Protein AF-A0A658NI43-F1 (afdb_monomer)

Foldseek 3Di:
DQPPDPVPWDKDWDADDLGTPDIDRDPDPVSVVQVNCCVHFNWDKDKDWDADDPDPDRIDIDIDPDTDGPVCPVVVVVD

Nearest PDB structures (foldseek):
  8t6x-assembly1_A  TM=3.602E-01  e=9.445E+00  Streptococcus pyogenes
  9c76-assembly1_A  TM=2.691E-01  e=6.071E+00  Homo sapiens

Mean predicted aligned error: 5.59 Å

Sequence (79 aa):
TCIICPTGCEIEAEYEGMELISLTGNICPKGKAYVTQELLDPRRTIATSVTVRGGTMHLVRVRLTSPIPRDRIFDVMKE

Solvent-accessible surface area (backbone atoms only — not comparable to full-atom values): 4993 Å² total; per-residue (Å²): 98,34,82,90,50,94,82,44,43,60,48,54,71,45,66,59,96,86,44,79,76,46,76,44,61,60,90,46,73,67,41,48,55,48,52,54,36,58,74,69,60,40,62,45,69,57,70,53,72,46,77,42,87,93,49,100,48,63,62,47,84,47,62,58,95,59,66,40,51,58,86,52,50,68,62,64,73,70,111

Radius of gyration: 17.58 Å; Cα contacts (8 Å, |Δi|>4): 101; chains: 1; bounding box: 42×16×48 Å

pLDDT: mean 89.63, std 3.51, range [71.75, 94.06]

Secondary structure (DSSP, 8-state):
---SSTT----EEEEETTEEEEEES-SSHHHHHHHHHHHHS-EE--EEEEE-SSSSSSEEEEE-SS-EEGGGHHHHTT-

Structure (mmCIF, N/CA/C/O backbone):
data_AF-A0A658NI43-F1
#
_entry.id   AF-A0A658NI43-F1
#
loop_
_atom_site.group_PDB
_atom_site.id
_atom_site.type_symbol
_atom_site.label_atom_id
_atom_site.label_alt_id
_atom_site.label_comp_id
_atom_site.label_asym_id
_atom_site.label_entity_id
_atom_site.label_seq_id
_atom_site.pdbx_PDB_ins_code
_atom_site.Cartn_x
_atom_site.Cartn_y
_atom_site.Cartn_z
_atom_site.occupancy
_atom_site.B_iso_or_equiv
_atom_site.auth_seq_id
_atom_site.auth_comp_id
_atom_site.auth_asym_id
_atom_site.auth_atom_id
_atom_site.pdbx_PDB_model_num
ATOM 1 N N . THR A 1 1 ? -5.492 -7.111 10.023 1.00 84.56 1 THR A N 1
ATOM 2 C CA . THR A 1 1 ? -4.168 -7.441 10.603 1.00 84.56 1 THR A CA 1
ATOM 3 C C . THR A 1 1 ? -3.099 -6.485 10.114 1.00 84.56 1 THR A C 1
ATOM 5 O O . THR A 1 1 ? -2.987 -6.256 8.913 1.00 84.56 1 THR A O 1
ATOM 8 N N . CYS A 1 2 ? -2.329 -5.900 11.031 1.00 88.00 2 CYS A N 1
ATOM 9 C CA . CYS A 1 2 ? -1.191 -5.038 10.710 1.00 88.00 2 CYS A CA 1
ATOM 10 C C . CYS A 1 2 ? 0.014 -5.876 10.269 1.00 88.00 2 CYS A C 1
ATOM 12 O O . CYS A 1 2 ? 0.434 -6.757 11.009 1.00 88.00 2 CYS A O 1
ATOM 14 N N . ILE A 1 3 ? 0.610 -5.571 9.112 1.00 89.25 3 ILE A N 1
ATOM 15 C CA . ILE A 1 3 ? 1.782 -6.303 8.584 1.00 89.25 3 ILE A CA 1
ATOM 16 C C . ILE A 1 3 ? 3.097 -5.513 8.685 1.00 89.25 3 ILE A C 1
ATOM 18 O O . ILE A 1 3 ? 4.120 -5.931 8.154 1.00 89.25 3 ILE A O 1
ATOM 22 N N . ILE A 1 4 ? 3.085 -4.349 9.344 1.00 88.44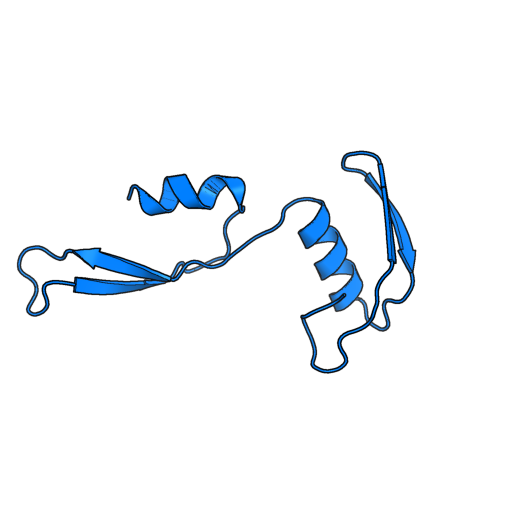 4 I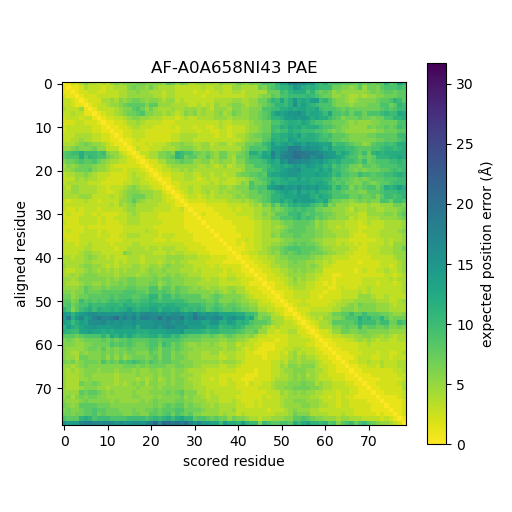LE A N 1
ATOM 23 C CA . ILE A 1 4 ? 4.264 -3.468 9.427 1.00 88.44 4 ILE A CA 1
ATOM 24 C C . ILE A 1 4 ? 5.349 -4.017 10.362 1.00 88.44 4 ILE A C 1
ATOM 26 O O . ILE A 1 4 ? 6.525 -3.698 10.192 1.00 88.44 4 ILE A O 1
ATOM 30 N N . CYS A 1 5 ? 4.980 -4.799 11.375 1.00 87.38 5 CYS A N 1
ATOM 31 C CA . CYS A 1 5 ? 5.913 -5.306 12.376 1.00 87.38 5 CYS A CA 1
ATOM 32 C C . CYS A 1 5 ? 5.678 -6.799 12.645 1.00 87.38 5 CYS A C 1
ATOM 34 O O . CYS A 1 5 ? 4.562 -7.282 12.443 1.00 87.38 5 CYS A O 1
ATOM 36 N N . PRO A 1 6 ? 6.693 -7.523 13.151 1.00 87.12 6 PRO A N 1
ATOM 37 C CA . PRO A 1 6 ? 6.582 -8.954 13.444 1.00 87.12 6 PRO A CA 1
ATOM 38 C C . PRO A 1 6 ? 5.508 -9.291 14.486 1.00 87.12 6 PRO A C 1
ATOM 40 O O . PRO A 1 6 ? 5.042 -10.420 14.523 1.00 87.12 6 PRO A O 1
ATOM 43 N N . THR A 1 7 ? 5.093 -8.327 15.316 1.00 89.38 7 THR A N 1
ATOM 44 C CA . THR A 1 7 ? 4.006 -8.512 16.290 1.00 89.38 7 THR A CA 1
ATOM 45 C C . THR A 1 7 ? 2.660 -8.781 15.621 1.00 89.38 7 THR A C 1
ATOM 47 O O . THR A 1 7 ? 1.834 -9.465 16.206 1.00 89.38 7 THR A O 1
AT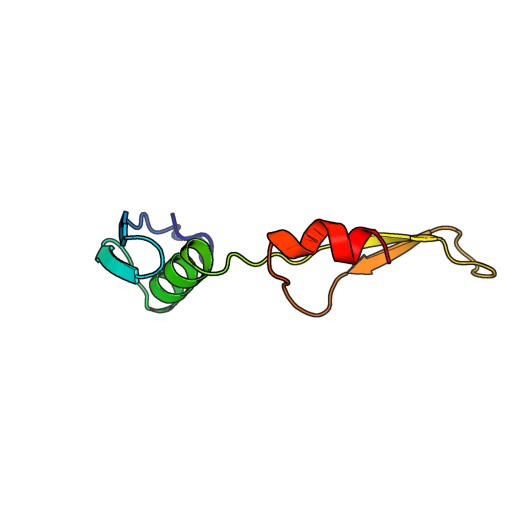OM 50 N N . GLY A 1 8 ? 2.421 -8.244 14.419 1.00 86.06 8 GLY A N 1
ATOM 51 C CA . GLY A 1 8 ? 1.244 -8.622 13.640 1.00 86.06 8 GLY A CA 1
ATOM 52 C C . GLY A 1 8 ? -0.104 -8.293 14.290 1.00 86.06 8 GLY A C 1
ATOM 53 O O . GLY A 1 8 ? -0.991 -9.133 14.265 1.00 86.06 8 GLY A O 1
ATOM 54 N N . CYS A 1 9 ? -0.261 -7.107 14.895 1.00 89.38 9 CYS A N 1
ATOM 55 C CA . CYS A 1 9 ? -1.465 -6.757 15.667 1.00 89.38 9 CYS A CA 1
ATOM 56 C C . CYS A 1 9 ? -2.759 -7.037 14.879 1.00 89.38 9 CYS A C 1
ATOM 58 O O . CYS A 1 9 ? -2.910 -6.578 13.735 1.00 89.38 9 CYS A O 1
ATOM 60 N N . GLU A 1 10 ? -3.705 -7.734 15.502 1.00 90.75 10 GLU A N 1
ATOM 61 C CA . GLU A 1 10 ? -5.069 -7.846 14.995 1.00 90.75 10 GLU A CA 1
ATOM 62 C C . GLU A 1 10 ? -5.788 -6.526 15.256 1.00 90.75 10 GLU A C 1
ATOM 64 O O . GLU A 1 10 ? -5.810 -6.018 16.372 1.00 90.75 10 GLU A O 1
ATOM 69 N N . ILE A 1 11 ? -6.273 -5.917 14.177 1.00 90.81 11 ILE A N 1
ATOM 70 C CA . ILE A 1 11 ? -6.906 -4.603 14.202 1.00 90.81 11 ILE A CA 1
ATOM 71 C C . ILE A 1 11 ? -8.263 -4.774 13.548 1.00 90.81 11 ILE A C 1
ATOM 73 O O . ILE A 1 11 ? -8.324 -5.218 12.395 1.00 90.81 11 ILE A O 1
ATOM 77 N N . GLU A 1 12 ? -9.301 -4.400 14.282 1.00 91.25 12 GLU A N 1
ATOM 78 C CA . GLU A 1 12 ? -10.662 -4.269 13.783 1.00 91.25 12 GLU A CA 1
ATOM 79 C C . GLU A 1 12 ? -10.907 -2.799 13.437 1.00 91.25 12 GLU A C 1
ATOM 81 O O . GLU A 1 12 ? -10.471 -1.890 14.148 1.00 91.25 12 GLU A O 1
ATOM 86 N N . ALA A 1 13 ? -11.539 -2.561 12.292 1.00 90.12 13 ALA A N 1
ATOM 87 C CA . ALA A 1 13 ? -11.826 -1.224 11.801 1.00 90.12 13 ALA A CA 1
ATOM 88 C C . ALA A 1 13 ? -13.260 -1.168 11.278 1.00 90.12 13 ALA A C 1
ATOM 90 O O . ALA A 1 13 ? -13.643 -1.975 10.429 1.00 90.12 13 ALA A O 1
ATOM 91 N N . GLU A 1 14 ? -14.019 -0.193 11.761 1.00 90.19 14 GLU A N 1
ATOM 92 C CA . GLU A 1 14 ? -15.338 0.156 11.245 1.00 90.19 14 GLU A CA 1
ATOM 93 C C . GLU A 1 14 ? -15.185 1.368 10.333 1.00 90.19 14 GLU A C 1
ATOM 95 O O . GLU A 1 14 ? -14.564 2.370 10.699 1.00 90.19 14 GLU A O 1
ATOM 100 N N . TYR A 1 15 ? -15.737 1.279 9.130 1.00 85.94 15 TYR A N 1
ATOM 101 C CA . TYR A 1 15 ? -15.695 2.360 8.158 1.00 85.94 15 TYR A CA 1
ATOM 102 C C . TYR A 1 15 ? -16.991 2.390 7.355 1.00 85.94 15 TYR A C 1
ATOM 104 O O . TYR A 1 15 ? -17.596 1.350 7.090 1.00 85.94 15 TYR A O 1
ATOM 112 N N . GLU A 1 16 ? -17.398 3.588 6.956 1.00 86.88 16 GLU A N 1
ATOM 113 C CA . GLU A 1 16 ? -18.556 3.817 6.101 1.00 86.88 16 GLU A CA 1
ATOM 114 C C . GLU A 1 16 ? -18.095 4.601 4.870 1.00 86.88 16 GLU A C 1
ATOM 116 O O . GLU A 1 16 ? -17.655 5.748 4.943 1.00 86.88 16 GLU A O 1
ATOM 121 N N . GLY A 1 17 ? -18.103 3.933 3.715 1.00 82.62 17 GLY A N 1
ATOM 122 C CA . GLY A 1 17 ? -17.553 4.487 2.479 1.00 82.62 17 GLY A CA 1
ATOM 123 C C . GLY A 1 17 ? -16.056 4.794 2.593 1.00 82.62 17 GLY A C 1
ATOM 124 O O . GLY A 1 17 ? -15.232 3.883 2.568 1.00 82.62 17 GLY A O 1
ATOM 125 N N . MET A 1 18 ? -15.716 6.084 2.683 1.00 79.00 18 MET A N 1
ATOM 126 C CA . MET A 1 18 ? -14.341 6.592 2.817 1.00 79.00 18 MET A CA 1
ATOM 127 C C . MET A 1 18 ? -14.044 7.178 4.206 1.00 79.00 18 MET A C 1
ATOM 129 O O . MET A 1 18 ? -12.962 7.725 4.418 1.00 79.00 18 MET A O 1
ATOM 133 N N . GLU A 1 19 ? -14.972 7.080 5.159 1.00 83.38 19 GLU A N 1
ATOM 134 C CA .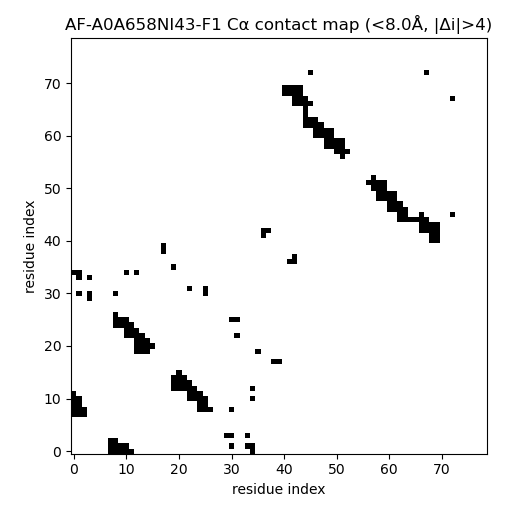 GLU A 1 19 ? -14.760 7.574 6.519 1.00 83.38 19 GLU A CA 1
ATOM 135 C C . GLU A 1 19 ? -14.515 6.424 7.494 1.00 83.38 19 GLU A C 1
ATOM 137 O O . GLU A 1 19 ? -15.275 5.461 7.571 1.00 83.38 19 GLU A O 1
ATOM 142 N N . LEU A 1 20 ? -13.425 6.532 8.256 1.00 84.50 20 LEU A N 1
ATOM 143 C CA . LEU A 1 20 ? -13.094 5.603 9.330 1.00 84.50 20 LEU A CA 1
ATOM 144 C C . LEU A 1 20 ? -13.877 6.003 10.589 1.00 84.50 20 LEU A C 1
ATOM 146 O O . LEU A 1 20 ? -13.590 7.045 11.178 1.00 84.50 20 LEU A O 1
ATOM 150 N N . ILE A 1 21 ? -14.822 5.165 11.014 1.00 87.25 21 ILE A N 1
ATOM 151 C CA . ILE A 1 21 ? -15.662 5.399 12.197 1.00 87.25 21 ILE A C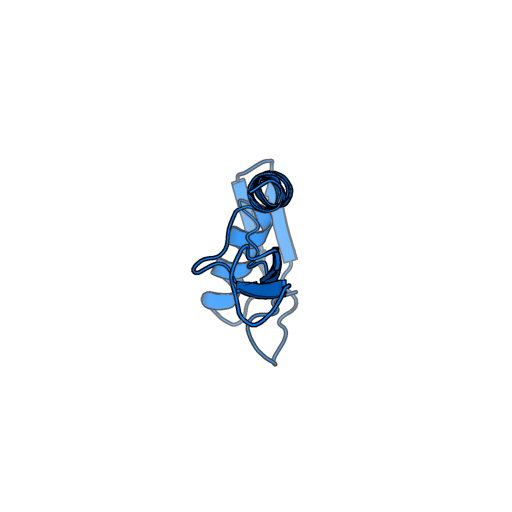A 1
ATOM 152 C C . ILE A 1 21 ? -14.875 5.067 13.463 1.00 87.25 21 ILE A C 1
ATOM 154 O O . ILE A 1 21 ? -14.764 5.879 14.383 1.00 87.25 21 ILE A O 1
ATOM 158 N N . SER A 1 22 ? -14.302 3.866 13.513 1.00 88.81 22 SER A N 1
ATOM 159 C CA . SER A 1 22 ? -13.583 3.382 14.686 1.00 88.81 22 SER A CA 1
ATOM 160 C C . SER A 1 22 ? -12.468 2.418 14.285 1.00 88.81 22 SER A C 1
ATOM 162 O O . SER A 1 22 ? -12.483 1.813 13.212 1.00 88.81 22 SER A O 1
ATOM 164 N N . LEU A 1 23 ? -11.436 2.329 15.125 1.00 88.19 23 LEU A N 1
ATOM 165 C CA . LEU A 1 23 ? -10.315 1.415 14.922 1.00 88.19 23 LEU A CA 1
ATOM 166 C C . LEU A 1 23 ? -9.787 0.966 16.282 1.00 88.19 23 LEU A C 1
ATOM 168 O O . LEU A 1 23 ? -9.387 1.799 17.101 1.00 88.19 23 LEU A O 1
ATOM 172 N N . THR A 1 24 ? -9.799 -0.342 16.514 1.00 90.06 24 THR A N 1
ATOM 173 C CA . THR A 1 24 ? -9.481 -0.991 17.793 1.00 90.06 24 THR A CA 1
ATOM 174 C C . THR A 1 24 ? -8.444 -2.099 17.584 1.00 90.06 24 THR A C 1
ATOM 176 O O . THR A 1 24 ? -8.266 -2.617 16.484 1.00 90.06 24 THR A O 1
ATOM 179 N N . GLY A 1 25 ? -7.676 -2.431 18.626 1.00 88.94 25 GLY A N 1
ATOM 180 C CA . GLY A 1 25 ? -6.639 -3.477 18.562 1.00 88.94 25 GLY A CA 1
ATOM 181 C C . GLY A 1 25 ? -5.255 -3.012 18.080 1.00 88.94 25 GLY A C 1
ATOM 182 O O . GLY A 1 25 ? -4.291 -3.780 18.100 1.00 88.94 25 GLY A O 1
ATOM 183 N N . ASN A 1 26 ? -5.082 -1.738 17.702 1.00 89.56 26 ASN A N 1
ATOM 184 C CA . ASN A 1 26 ? -3.757 -1.222 17.355 1.00 89.56 26 ASN A CA 1
ATOM 185 C C . ASN A 1 26 ? -2.918 -0.934 18.613 1.00 89.56 26 ASN A C 1
ATOM 187 O O . ASN A 1 26 ? -3.274 -0.113 19.451 1.00 89.56 26 ASN A O 1
ATOM 191 N N . ILE A 1 27 ? -1.740 -1.549 18.702 1.00 88.25 27 ILE A N 1
ATOM 192 C CA . ILE A 1 27 ? -0.790 -1.308 19.805 1.00 88.25 27 ILE A CA 1
ATOM 193 C C . ILE A 1 27 ? 0.072 -0.062 19.531 1.00 88.25 27 ILE A C 1
ATOM 195 O O . ILE A 1 27 ? 0.603 0.566 20.441 1.00 88.25 27 ILE A O 1
ATOM 199 N N . CYS A 1 28 ? 0.224 0.322 18.259 1.00 88.62 28 CYS A N 1
ATOM 200 C CA . CYS A 1 28 ? 1.104 1.410 17.846 1.00 88.62 28 CYS A CA 1
ATOM 201 C C . CYS A 1 28 ? 0.422 2.379 16.862 1.00 88.62 28 CYS A C 1
ATOM 203 O O . CYS A 1 28 ? -0.497 1.984 16.133 1.00 88.62 28 CYS A O 1
ATOM 205 N N . PRO A 1 29 ? 0.892 3.641 16.781 1.00 89.44 29 PRO A N 1
ATOM 206 C CA . PRO A 1 29 ? 0.361 4.628 15.836 1.00 89.44 29 PRO A CA 1
ATOM 207 C C . PRO A 1 29 ? 0.632 4.245 14.374 1.00 89.44 29 PRO A C 1
ATOM 209 O O . PRO A 1 29 ? -0.178 4.538 13.498 1.00 89.44 29 PRO A O 1
ATOM 212 N N . LYS A 1 30 ? 1.733 3.527 14.106 1.00 90.38 30 LYS A N 1
ATOM 213 C CA . LYS A 1 30 ? 2.067 3.031 12.761 1.00 90.38 30 LYS A CA 1
ATOM 214 C C . LYS A 1 30 ? 1.029 2.033 12.243 1.00 90.38 30 LYS A C 1
ATOM 216 O O . LYS A 1 30 ? 0.683 2.081 11.071 1.00 90.38 30 LYS A O 1
ATOM 221 N N . GLY A 1 31 ? 0.523 1.157 13.114 1.00 90.38 31 GLY A N 1
ATOM 222 C CA . GLY A 1 31 ? -0.506 0.183 12.754 1.00 90.38 31 GLY A CA 1
ATOM 223 C C . GLY A 1 31 ? -1.826 0.852 12.388 1.00 90.38 31 GLY A C 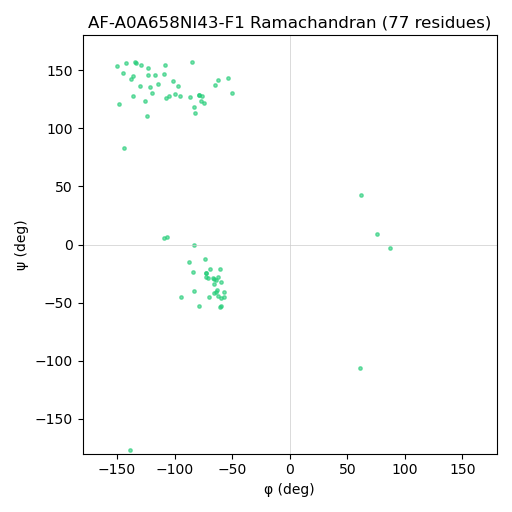1
ATOM 224 O O . GLY A 1 31 ? -2.422 0.492 11.379 1.00 90.38 31 GLY A O 1
ATOM 225 N N . LYS A 1 32 ? -2.227 1.883 13.144 1.00 89.56 32 LYS A N 1
ATOM 226 C CA . LYS A 1 32 ? -3.398 2.702 12.806 1.00 89.56 32 LYS A CA 1
ATOM 227 C C . LYS A 1 32 ? -3.230 3.366 11.438 1.00 89.56 32 LYS A C 1
ATOM 229 O O . LYS A 1 32 ? -4.070 3.169 10.572 1.00 89.56 32 LYS A O 1
ATOM 234 N N . ALA A 1 33 ? -2.119 4.075 11.224 1.00 90.31 33 ALA A N 1
ATOM 235 C CA . ALA A 1 33 ? -1.843 4.746 9.952 1.00 90.31 33 ALA A CA 1
ATOM 236 C C . ALA A 1 33 ? -1.844 3.774 8.758 1.00 90.31 33 ALA A C 1
ATOM 238 O O . ALA A 1 33 ? -2.401 4.088 7.710 1.00 90.31 33 ALA A O 1
ATOM 239 N N . TYR A 1 34 ? -1.269 2.581 8.934 1.00 91.12 34 TYR A N 1
ATOM 240 C CA . TYR A 1 34 ? -1.278 1.527 7.923 1.00 91.12 34 TYR A CA 1
ATOM 241 C C . TYR A 1 34 ? -2.683 1.070 7.558 1.00 91.12 34 TYR A C 1
ATOM 243 O O . TYR A 1 34 ? -3.024 1.064 6.382 1.00 91.12 34 TYR A O 1
ATOM 251 N N . VAL A 1 35 ? -3.490 0.690 8.552 1.00 90.88 35 VAL A N 1
ATOM 252 C CA . VAL A 1 35 ? -4.847 0.188 8.310 1.00 90.88 35 VAL A CA 1
ATOM 253 C C . VAL A 1 35 ? -5.712 1.275 7.684 1.00 90.88 35 VAL A C 1
ATOM 255 O O . VAL A 1 35 ? -6.417 0.998 6.723 1.00 90.88 35 VAL A O 1
ATOM 258 N N . THR A 1 36 ? -5.602 2.523 8.146 1.00 89.38 36 THR A N 1
ATOM 259 C CA . THR A 1 36 ? -6.308 3.648 7.523 1.00 89.38 36 THR A CA 1
ATOM 260 C C . THR A 1 36 ? -5.902 3.832 6.058 1.00 89.38 36 THR A C 1
ATOM 262 O O . THR A 1 36 ? -6.771 3.953 5.202 1.00 89.38 36 THR A O 1
ATOM 265 N N . GLN A 1 37 ? -4.603 3.797 5.737 1.00 90.31 37 GLN A N 1
ATOM 266 C CA . GLN A 1 37 ? -4.144 3.871 4.347 1.00 90.31 37 GLN A CA 1
ATOM 267 C C . GLN A 1 37 ? -4.653 2.679 3.521 1.00 90.31 37 GLN A C 1
ATOM 269 O O . GLN A 1 37 ? -5.133 2.863 2.412 1.00 90.31 37 GLN A O 1
ATOM 274 N N . GLU A 1 38 ? -4.577 1.462 4.053 1.00 91.12 38 GLU A N 1
ATOM 275 C CA . GLU A 1 38 ? -4.981 0.239 3.352 1.00 91.12 38 GLU A CA 1
ATOM 276 C C . GLU A 1 38 ? -6.502 0.136 3.134 1.00 91.12 38 GLU A C 1
ATOM 278 O O . GLU A 1 38 ? -6.946 -0.576 2.237 1.00 91.12 38 GLU A O 1
ATOM 283 N N . LEU A 1 39 ? -7.311 0.850 3.918 1.00 88.94 39 LEU A N 1
ATOM 284 C CA . LEU A 1 39 ? -8.754 0.953 3.695 1.00 88.94 39 LEU A CA 1
ATOM 285 C C . LEU 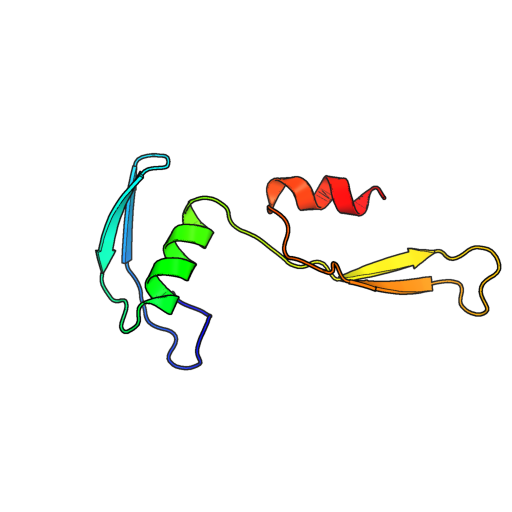A 1 39 ? -9.103 2.018 2.647 1.00 88.94 39 LEU A C 1
ATOM 287 O O . LEU A 1 39 ? -9.984 1.788 1.825 1.00 88.94 39 LEU A O 1
ATOM 291 N N . LEU A 1 40 ? -8.413 3.164 2.663 1.00 88.56 40 LEU A N 1
ATOM 292 C CA . LEU A 1 40 ? -8.785 4.334 1.855 1.00 88.56 40 LEU A CA 1
ATOM 293 C C . LEU A 1 40 ? -8.056 4.423 0.508 1.00 88.56 40 LEU A C 1
ATOM 295 O O . LEU A 1 40 ? -8.670 4.706 -0.514 1.00 88.56 40 LEU A O 1
ATOM 299 N N . ASP A 1 41 ? -6.744 4.203 0.502 1.00 90.69 41 ASP A N 1
ATOM 300 C CA . ASP A 1 41 ? -5.889 4.302 -0.685 1.00 90.69 41 ASP A CA 1
ATOM 301 C C . ASP A 1 41 ? -4.804 3.227 -0.606 1.00 90.69 41 ASP A C 1
ATOM 303 O O . ASP A 1 41 ? -3.684 3.465 -0.133 1.00 90.69 41 ASP A O 1
ATOM 307 N N . PRO A 1 42 ? -5.133 1.997 -1.012 1.00 91.75 42 PRO A N 1
ATOM 308 C CA . PRO A 1 42 ? -4.256 0.892 -0.732 1.00 91.75 42 PRO A CA 1
ATOM 309 C C . PRO A 1 42 ? -3.152 0.852 -1.799 1.00 91.75 42 PRO A C 1
ATOM 311 O O . PRO A 1 42 ? -3.396 0.671 -3.000 1.00 91.75 42 PRO A O 1
ATOM 314 N N . ARG A 1 43 ? -1.901 1.006 -1.357 1.00 93.56 43 ARG A N 1
ATOM 315 C CA . ARG A 1 43 ? -0.740 1.224 -2.235 1.00 93.56 43 ARG A CA 1
ATOM 316 C C . ARG A 1 43 ? 0.194 0.029 -2.309 1.00 93.56 43 ARG A C 1
ATOM 318 O O . ARG A 1 43 ? 0.380 -0.695 -1.335 1.00 93.56 43 ARG A O 1
ATOM 325 N N . ARG A 1 44 ? 0.810 -0.178 -3.475 1.00 93.50 44 ARG A N 1
ATOM 326 C CA . ARG A 1 44 ? 1.743 -1.285 -3.728 1.00 93.50 44 ARG A CA 1
ATOM 327 C C . ARG A 1 44 ? 2.978 -0.813 -4.479 1.00 93.50 44 ARG A C 1
ATOM 329 O O . ARG A 1 44 ? 2.916 0.070 -5.326 1.00 93.50 44 ARG A O 1
ATOM 336 N N . THR A 1 45 ? 4.117 -1.420 -4.157 1.00 93.19 45 THR A N 1
ATOM 337 C CA . THR A 1 45 ? 5.343 -1.279 -4.951 1.00 93.19 45 THR A CA 1
ATOM 338 C C . THR A 1 45 ? 5.426 -2.448 -5.919 1.00 93.19 45 THR A C 1
ATOM 340 O O . THR A 1 45 ? 5.343 -3.597 -5.492 1.00 93.19 45 THR A O 1
ATOM 343 N N . ILE A 1 46 ? 5.614 -2.161 -7.204 1.00 93.62 46 ILE A N 1
ATOM 344 C CA . ILE A 1 46 ? 5.766 -3.180 -8.244 1.00 93.62 46 ILE A CA 1
ATOM 345 C C . ILE A 1 46 ? 7.246 -3.321 -8.586 1.00 93.62 46 ILE A C 1
ATOM 347 O O . ILE A 1 46 ? 7.975 -2.330 -8.685 1.00 93.62 46 ILE A O 1
ATOM 351 N N . ALA A 1 47 ? 7.671 -4.562 -8.799 1.00 93.50 47 ALA A N 1
ATOM 352 C CA . ALA A 1 47 ? 8.889 -4.884 -9.520 1.00 93.50 47 ALA A CA 1
ATOM 353 C C . ALA A 1 47 ? 8.518 -5.734 -10.739 1.00 93.50 47 ALA A C 1
ATOM 355 O O . ALA A 1 47 ? 7.769 -6.702 -10.611 1.00 93.50 47 ALA A O 1
ATOM 356 N N . THR A 1 48 ? 9.018 -5.363 -11.914 1.00 92.62 48 THR A N 1
ATOM 357 C CA . THR A 1 48 ? 8.767 -6.064 -13.180 1.00 92.62 48 THR A CA 1
ATOM 358 C C . THR A 1 48 ? 10.053 -6.146 -14.001 1.00 92.62 48 THR A C 1
ATOM 360 O O . THR A 1 48 ? 11.131 -5.773 -13.532 1.00 92.62 48 THR A O 1
ATOM 363 N N . SER A 1 49 ? 9.974 -6.702 -15.206 1.00 92.50 49 SER A N 1
ATOM 364 C CA . SER A 1 49 ? 11.096 -6.761 -16.143 1.00 92.50 49 SER A CA 1
ATOM 365 C C . SER A 1 49 ? 10.708 -6.055 -17.429 1.00 92.50 49 SER A C 1
ATOM 367 O O . SER A 1 49 ? 9.610 -6.282 -17.925 1.00 92.50 49 SER A O 1
ATOM 369 N N . VAL A 1 50 ? 11.603 -5.231 -17.964 1.00 90.88 50 VAL A N 1
ATOM 370 C CA . VAL A 1 50 ? 11.377 -4.499 -19.217 1.00 90.88 50 VAL A CA 1
ATOM 371 C C . VAL A 1 50 ? 12.386 -4.930 -20.267 1.00 90.88 50 VAL A C 1
ATOM 373 O O . VAL A 1 50 ? 13.533 -5.264 -19.948 1.00 90.88 50 VAL A O 1
ATOM 376 N N . THR A 1 51 ? 11.950 -4.941 -21.522 1.00 90.88 51 THR A N 1
ATOM 377 C CA . THR A 1 51 ? 12.806 -5.268 -22.661 1.00 90.88 51 THR A CA 1
ATOM 378 C C . THR A 1 51 ? 13.672 -4.072 -23.025 1.00 90.88 51 THR A C 1
ATOM 380 O O . THR A 1 51 ? 13.163 -2.975 -23.245 1.00 90.88 51 THR A O 1
ATOM 383 N N . VAL A 1 52 ? 14.982 -4.286 -23.141 1.00 91.88 52 VAL A N 1
ATOM 384 C CA . VAL A 1 52 ? 15.937 -3.228 -23.499 1.00 91.88 52 VAL A CA 1
ATOM 385 C C . VAL A 1 52 ? 16.432 -3.443 -24.922 1.00 91.88 52 VAL A C 1
ATOM 387 O O . VAL A 1 52 ? 16.943 -4.509 -25.268 1.00 91.88 52 VAL A O 1
ATOM 390 N N . ARG A 1 53 ? 16.301 -2.416 -25.767 1.00 91.50 53 ARG A N 1
ATOM 391 C CA . ARG A 1 53 ? 16.858 -2.422 -27.127 1.00 91.50 53 ARG A CA 1
ATOM 392 C C . ARG A 1 53 ? 18.304 -1.932 -27.089 1.00 91.50 53 ARG A C 1
ATOM 394 O O . ARG A 1 53 ? 18.569 -0.861 -26.559 1.00 91.50 53 ARG A O 1
ATOM 401 N N . GLY A 1 54 ? 19.226 -2.713 -27.653 1.00 89.25 54 GLY A N 1
ATOM 402 C CA . GLY A 1 54 ? 20.653 -2.364 -27.709 1.00 89.25 54 GLY A CA 1
ATOM 403 C C . GLY A 1 54 ? 21.415 -2.528 -26.388 1.00 89.25 54 GLY A C 1
ATOM 404 O O . GLY A 1 54 ? 22.560 -2.100 -26.295 1.00 89.25 54 GLY A O 1
ATOM 405 N N . GLY A 1 55 ? 20.799 -3.139 -25.373 1.00 85.31 55 GLY A N 1
ATOM 406 C CA . GLY A 1 55 ? 21.470 -3.496 -24.125 1.00 85.31 55 GLY A CA 1
ATOM 407 C C . GLY A 1 55 ? 22.188 -4.842 -24.219 1.00 85.31 55 GLY A C 1
ATOM 408 O O . GLY A 1 55 ? 21.812 -5.707 -25.008 1.00 85.31 55 GLY A O 1
ATOM 409 N N . THR A 1 56 ? 23.189 -5.052 -23.362 1.00 88.31 56 THR A N 1
ATOM 410 C CA . THR A 1 56 ? 23.893 -6.342 -23.226 1.00 88.31 56 THR A CA 1
ATOM 411 C C . THR A 1 56 ? 22.956 -7.469 -22.773 1.00 88.31 56 THR A C 1
ATOM 413 O O . THR A 1 56 ? 23.184 -8.634 -23.081 1.00 88.31 56 THR A O 1
ATOM 416 N N . MET A 1 57 ? 21.890 -7.121 -22.043 1.00 87.69 57 MET A N 1
ATOM 417 C CA . MET A 1 57 ? 20.828 -8.032 -21.618 1.00 87.69 57 MET A CA 1
ATOM 418 C C . MET A 1 57 ? 19.505 -7.648 -22.280 1.00 87.69 57 MET A C 1
ATOM 420 O O . MET A 1 57 ? 19.146 -6.474 -22.326 1.00 87.69 57 MET A O 1
ATOM 424 N N . HIS A 1 58 ? 18.755 -8.653 -22.738 1.00 87.44 58 HIS A N 1
ATOM 425 C CA . HIS A 1 58 ? 17.461 -8.448 -23.395 1.00 87.44 58 HIS A CA 1
ATOM 426 C C . HIS A 1 58 ? 16.357 -7.992 -22.426 1.00 87.44 58 HIS A C 1
ATOM 428 O O . HIS A 1 58 ? 15.439 -7.282 -22.826 1.00 87.44 58 HIS A O 1
ATOM 434 N N . LEU A 1 59 ? 16.456 -8.377 -21.150 1.00 93.06 59 LEU A N 1
ATOM 435 C CA . LEU A 1 59 ? 15.517 -8.029 -20.086 1.00 93.06 59 LEU A CA 1
ATOM 436 C C . LEU A 1 59 ? 16.282 -7.496 -18.878 1.00 93.06 59 LEU A C 1
ATOM 438 O O . LEU A 1 59 ? 17.279 -8.092 -18.463 1.00 93.06 59 LEU A O 1
ATOM 442 N N . VAL A 1 60 ? 15.779 -6.419 -18.281 1.00 93.19 60 VAL A N 1
ATOM 443 C CA . VAL A 1 60 ? 16.305 -5.866 -17.025 1.00 93.19 60 VAL A CA 1
ATOM 444 C C . VAL A 1 60 ? 15.206 -5.787 -15.979 1.00 93.19 60 VAL A C 1
ATOM 446 O O . VAL A 1 60 ? 14.043 -5.552 -16.302 1.00 93.19 60 VAL A O 1
ATOM 449 N N . ARG A 1 61 ? 15.574 -5.998 -14.713 1.00 93.31 61 ARG A N 1
ATOM 450 C CA . ARG A 1 61 ? 14.660 -5.855 -13.577 1.00 93.31 61 ARG A CA 1
ATOM 451 C C . ARG A 1 61 ? 14.507 -4.379 -13.242 1.00 93.31 61 ARG A C 1
ATOM 453 O O . ARG A 1 61 ? 15.499 -3.690 -13.019 1.00 93.31 61 ARG A O 1
ATOM 460 N N . VAL A 1 62 ? 13.268 -3.926 -13.146 1.00 92.06 62 VAL A N 1
ATOM 461 C CA . VAL A 1 6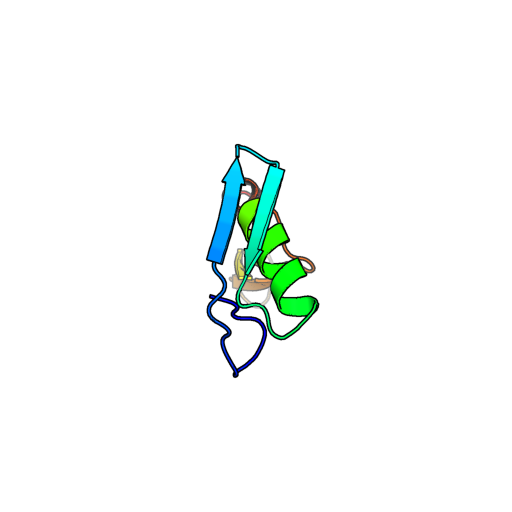2 ? 12.922 -2.576 -12.707 1.00 92.06 62 VAL A CA 1
ATOM 462 C C . VAL A 1 62 ? 11.997 -2.653 -11.507 1.00 92.06 62 VAL A C 1
ATOM 464 O O . VAL A 1 62 ? 11.250 -3.615 -11.322 1.00 92.06 62 VAL A O 1
ATOM 467 N N . ARG A 1 63 ? 12.061 -1.628 -10.668 1.00 94.06 63 ARG A N 1
ATOM 468 C CA . ARG A 1 63 ? 11.211 -1.471 -9.494 1.00 94.06 63 ARG A CA 1
ATOM 469 C C . ARG A 1 63 ? 10.778 -0.018 -9.417 1.00 94.06 63 ARG A C 1
ATOM 471 O O . ARG A 1 63 ? 11.583 0.871 -9.683 1.00 94.06 63 ARG A O 1
ATOM 478 N N . LEU A 1 64 ? 9.534 0.210 -9.015 1.00 93.31 64 LEU A N 1
ATOM 479 C CA . LEU A 1 64 ? 9.054 1.557 -8.733 1.00 93.31 64 LEU A CA 1
ATOM 480 C C . LEU A 1 64 ? 9.832 2.193 -7.579 1.00 93.31 64 LEU A C 1
ATOM 482 O O . LEU A 1 64 ? 10.153 1.538 -6.584 1.00 93.31 64 LEU A O 1
ATOM 486 N N . THR A 1 65 ? 10.105 3.486 -7.712 1.00 92.94 65 THR A N 1
ATOM 487 C CA . THR A 1 65 ? 10.769 4.293 -6.681 1.00 92.94 65 THR A CA 1
ATOM 488 C C . THR A 1 65 ? 9.848 4.583 -5.497 1.00 92.94 65 THR A C 1
ATOM 490 O O . THR A 1 65 ? 10.330 4.776 -4.382 1.00 92.94 65 THR A O 1
ATOM 493 N N . SER A 1 66 ? 8.531 4.561 -5.710 1.00 92.19 66 SER A N 1
ATOM 494 C CA . SER A 1 66 ? 7.515 4.774 -4.681 1.00 92.19 66 SER A CA 1
ATOM 495 C C . SER A 1 66 ? 6.288 3.866 -4.877 1.00 92.19 66 SER A C 1
ATOM 497 O O . SER A 1 66 ? 6.031 3.393 -5.988 1.00 92.19 66 SER A O 1
ATOM 499 N N . PRO A 1 67 ? 5.523 3.580 -3.803 1.00 92.88 67 PRO A N 1
ATOM 500 C CA . PRO A 1 67 ? 4.265 2.848 -3.907 1.00 92.88 67 PRO A CA 1
ATOM 501 C C . PRO A 1 67 ? 3.217 3.638 -4.694 1.00 92.88 67 PRO A C 1
ATOM 503 O O . PRO A 1 67 ? 3.025 4.831 -4.450 1.00 92.88 67 PRO A O 1
ATOM 506 N N . ILE A 1 68 ? 2.490 2.948 -5.568 1.00 93.62 68 ILE A N 1
ATOM 507 C CA . ILE A 1 68 ? 1.375 3.508 -6.339 1.00 93.62 68 ILE A CA 1
ATOM 508 C C . ILE A 1 68 ? 0.032 2.965 -5.832 1.00 93.62 68 ILE A C 1
ATOM 510 O O . ILE A 1 68 ? 0.002 1.858 -5.280 1.00 93.62 68 ILE A O 1
ATOM 514 N N . PRO A 1 69 ? -1.074 3.702 -6.027 1.00 94.06 69 PRO A N 1
ATOM 515 C CA . PRO A 1 69 ? -2.427 3.189 -5.822 1.00 94.06 69 PRO A CA 1
ATOM 516 C C . PRO A 1 69 ? -2.677 1.890 -6.602 1.00 94.06 69 PRO A C 1
ATOM 518 O O . PRO A 1 69 ? -2.152 1.697 -7.703 1.00 94.06 69 PRO A O 1
ATOM 521 N N . ARG A 1 70 ? -3.439 0.957 -6.019 1.00 91.44 70 ARG A N 1
ATOM 522 C CA . ARG A 1 70 ? -3.645 -0.384 -6.605 1.00 91.44 70 ARG A CA 1
ATOM 523 C C . ARG A 1 70 ? -4.406 -0.388 -7.918 1.00 91.44 70 ARG A C 1
ATOM 525 O O . ARG A 1 70 ? -4.150 -1.241 -8.762 1.00 91.44 70 ARG A O 1
ATOM 532 N N . ASP A 1 71 ? -5.348 0.517 -8.068 1.00 92.44 71 ASP A N 1
ATOM 533 C CA . ASP A 1 71 ? -6.089 0.733 -9.307 1.00 92.44 71 ASP A CA 1
ATOM 534 C C . ASP A 1 71 ? -5.161 1.121 -10.473 1.00 92.44 71 ASP A C 1
ATOM 536 O O . ASP A 1 71 ? -5.380 0.683 -11.598 1.00 92.44 71 ASP A O 1
ATOM 540 N N . ARG A 1 72 ? -4.056 1.824 -10.194 1.00 92.06 72 ARG A N 1
ATOM 541 C CA . ARG A 1 72 ? -3.068 2.258 -11.199 1.00 92.06 72 ARG A CA 1
ATOM 542 C C . ARG A 1 72 ? -2.014 1.215 -11.577 1.00 92.06 72 ARG A C 1
ATOM 544 O O . ARG A 1 72 ? -1.157 1.486 -12.417 1.00 92.06 72 ARG A O 1
ATOM 551 N N . ILE A 1 73 ? -2.053 0.018 -10.988 1.00 91.88 73 ILE A N 1
ATOM 552 C CA . ILE A 1 73 ? -1.068 -1.045 -11.256 1.00 91.88 73 ILE A CA 1
ATOM 553 C C . ILE A 1 73 ? -1.017 -1.400 -12.746 1.00 91.88 73 ILE A C 1
ATOM 555 O O . ILE A 1 73 ? 0.066 -1.521 -13.315 1.00 91.88 73 ILE A O 1
ATOM 559 N N . PHE A 1 74 ? -2.180 -1.545 -13.383 1.00 91.12 74 PHE A N 1
ATOM 560 C CA . PHE A 1 74 ? -2.261 -1.934 -14.791 1.00 91.12 74 PHE A CA 1
ATOM 561 C C . PHE A 1 74 ? -1.843 -0.824 -15.750 1.00 91.12 74 PHE A C 1
ATOM 563 O O . PHE A 1 74 ? -1.423 -1.128 -16.862 1.00 91.12 74 PHE A O 1
ATOM 570 N N . ASP A 1 75 ? -1.938 0.438 -15.337 1.00 90.75 75 ASP A N 1
ATOM 571 C CA . ASP A 1 75 ? -1.473 1.559 -16.151 1.00 90.75 75 ASP A CA 1
ATOM 572 C C . ASP A 1 75 ? 0.050 1.566 -16.220 1.00 90.75 75 ASP A C 1
ATOM 574 O O . ASP A 1 75 ? 0.617 1.636 -17.303 1.00 90.75 75 ASP A O 1
ATOM 578 N N . VAL A 1 76 ? 0.706 1.375 -15.074 1.00 87.56 76 VAL A N 1
ATOM 579 C CA . VAL A 1 76 ? 2.171 1.310 -14.980 1.00 87.56 76 VAL A CA 1
ATOM 580 C C . VAL A 1 76 ? 2.744 0.078 -15.683 1.00 87.56 76 VAL A C 1
ATOM 582 O O . VAL A 1 76 ? 3.860 0.117 -16.179 1.00 87.56 76 VAL A O 1
ATOM 585 N N . MET A 1 77 ? 1.995 -1.025 -15.761 1.00 87.25 77 MET A N 1
ATOM 586 C CA . MET A 1 77 ? 2.431 -2.212 -16.510 1.00 87.25 77 MET A CA 1
ATOM 587 C C . MET A 1 77 ? 2.357 -2.056 -18.036 1.00 87.25 77 MET A C 1
ATOM 589 O O . MET A 1 77 ? 2.869 -2.922 -18.743 1.00 87.25 77 MET A O 1
ATOM 593 N N . LYS A 1 78 ? 1.687 -1.017 -18.549 1.00 87.06 78 LYS A N 1
ATOM 594 C CA . LYS A 1 78 ? 1.622 -0.732 -19.992 1.00 87.06 78 LYS A CA 1
ATOM 595 C C . LYS A 1 78 ? 2.788 0.131 -20.483 1.00 87.06 78 LYS A C 1
ATOM 597 O O . LYS A 1 78 ? 2.954 0.231 -21.697 1.00 87.06 78 LYS A O 1
ATOM 602 N N . GLU A 1 79 ? 3.529 0.764 -19.572 1.00 71.75 79 GLU A N 1
ATOM 603 C CA . GLU A 1 79 ? 4.778 1.480 -19.874 1.00 71.75 7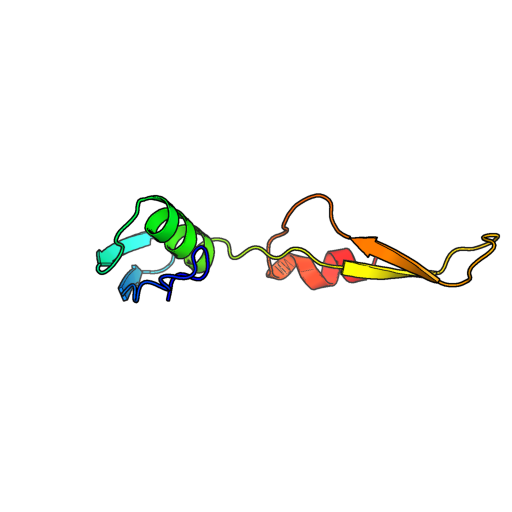9 GLU A CA 1
ATOM 604 C C . GLU A 1 79 ? 5.946 0.503 -20.067 1.00 71.75 79 GLU A C 1
ATOM 606 O O . GLU A 1 79 ? 6.690 0.685 -21.058 1.00 71.75 79 GLU A O 1
#